Protein AF-A0A5K1BL87-F1 (afdb_monomer_lite)

Structure (mmCIF, N/CA/C/O backbone):
data_AF-A0A5K1BL87-F1
#
_entry.id   AF-A0A5K1BL87-F1
#
loop_
_atom_site.group_PDB
_atom_site.id
_atom_site.type_symbol
_atom_site.label_atom_id
_atom_site.label_alt_id
_atom_site.label_comp_id
_atom_site.label_asym_id
_atom_site.label_entity_id
_atom_site.label_seq_id
_atom_site.pdbx_PDB_ins_code
_atom_site.Cartn_x
_atom_site.Cartn_y
_atom_site.Cartn_z
_atom_site.occupancy
_atom_site.B_iso_or_equiv
_atom_site.auth_seq_id
_atom_site.auth_comp_id
_atom_site.auth_asym_id
_atom_site.auth_atom_id
_atom_site.pdbx_PDB_model_num
ATOM 1 N N . MET A 1 1 ? 7.354 -5.833 -19.715 1.00 47.81 1 MET A N 1
ATOM 2 C CA . MET A 1 1 ? 6.953 -4.534 -19.130 1.00 47.81 1 MET A CA 1
ATOM 3 C C . MET A 1 1 ? 6.153 -4.837 -17.869 1.00 47.81 1 MET A C 1
ATOM 5 O O . MET A 1 1 ? 5.125 -5.492 -17.980 1.00 47.81 1 MET A O 1
ATOM 9 N N . VAL A 1 2 ? 6.677 -4.510 -16.682 1.00 54.31 2 VAL A N 1
ATOM 10 C CA .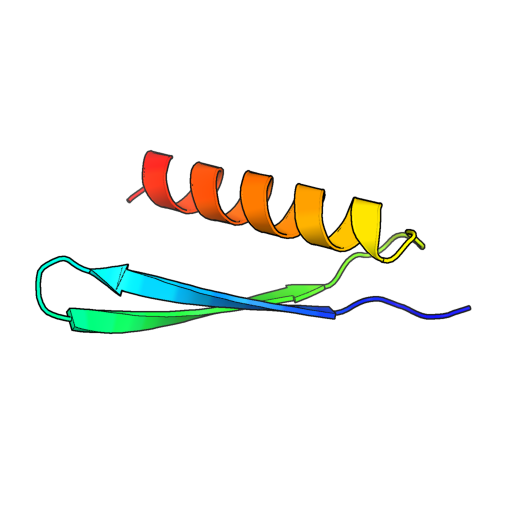 VAL A 1 2 ? 6.090 -4.920 -15.390 1.00 54.31 2 VAL A CA 1
ATOM 11 C C . VAL A 1 2 ? 5.206 -3.788 -14.876 1.00 54.31 2 VAL A C 1
ATOM 13 O O . VAL A 1 2 ? 5.684 -2.676 -14.675 1.00 54.31 2 VAL A O 1
ATOM 16 N N . ARG A 1 3 ? 3.910 -4.058 -14.695 1.00 61.12 3 ARG A N 1
ATOM 17 C CA . ARG A 1 3 ? 3.021 -3.166 -13.941 1.00 61.12 3 ARG A CA 1
ATOM 18 C C . ARG A 1 3 ? 3.298 -3.398 -12.460 1.00 61.12 3 ARG A C 1
ATOM 20 O O . ARG A 1 3 ? 3.221 -4.543 -12.021 1.00 61.12 3 ARG A O 1
ATOM 27 N N . ILE A 1 4 ? 3.623 -2.344 -11.719 1.00 76.31 4 ILE A N 1
ATOM 28 C CA . ILE A 1 4 ? 3.897 -2.443 -10.284 1.00 76.31 4 ILE A CA 1
ATOM 29 C C . ILE A 1 4 ? 2.596 -2.188 -9.519 1.00 76.31 4 ILE A C 1
ATOM 31 O O . ILE A 1 4 ? 1.902 -1.195 -9.750 1.00 76.31 4 ILE A O 1
ATOM 35 N N . GLY A 1 5 ? 2.248 -3.141 -8.658 1.00 81.44 5 GLY A N 1
ATOM 36 C CA . GLY A 1 5 ? 1.190 -3.008 -7.665 1.00 81.44 5 GLY A CA 1
ATOM 37 C C . GLY A 1 5 ? 1.813 -2.827 -6.290 1.00 81.44 5 GLY A C 1
ATOM 38 O O . GLY A 1 5 ? 2.862 -3.405 -6.014 1.00 81.44 5 GLY A O 1
ATOM 39 N N . ILE A 1 6 ? 1.176 -2.015 -5.456 1.00 84.31 6 ILE A N 1
ATOM 40 C CA . ILE A 1 6 ? 1.599 -1.739 -4.088 1.00 84.31 6 ILE A CA 1
ATOM 41 C C . ILE A 1 6 ? 0.427 -1.963 -3.150 1.00 84.31 6 ILE A C 1
ATOM 43 O O . ILE A 1 6 ? -0.703 -1.567 -3.438 1.00 84.31 6 ILE A O 1
ATOM 47 N N . GLU A 1 7 ? 0.726 -2.560 -2.006 1.00 85.69 7 GLU A N 1
ATOM 48 C CA . GLU A 1 7 ? -0.193 -2.669 -0.885 1.00 85.69 7 GLU A CA 1
ATOM 49 C C . GLU A 1 7 ? 0.289 -1.769 0.252 1.00 85.69 7 GLU A C 1
ATOM 51 O O . GLU A 1 7 ? 1.453 -1.803 0.649 1.00 85.69 7 GLU A O 1
ATOM 56 N N . ILE A 1 8 ? -0.618 -0.936 0.754 1.00 85.69 8 ILE A N 1
ATOM 57 C CA . ILE A 1 8 ? -0.406 -0.037 1.884 1.00 85.69 8 ILE A CA 1
ATOM 58 C C . ILE A 1 8 ? -1.342 -0.493 2.999 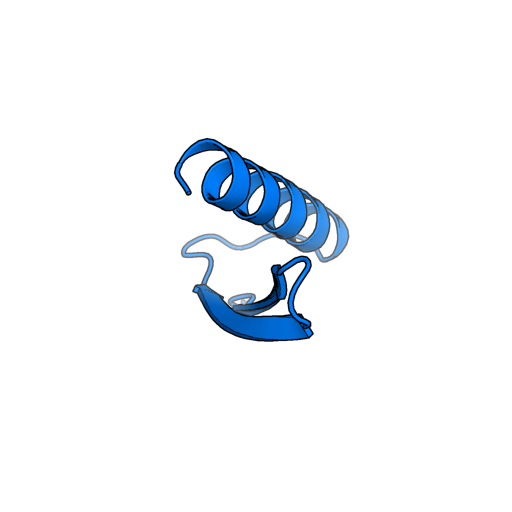1.00 85.69 8 ILE A C 1
ATOM 60 O O . ILE A 1 8 ? -2.542 -0.665 2.783 1.00 85.69 8 ILE A O 1
ATOM 64 N N . LEU A 1 9 ? -0.801 -0.657 4.203 1.00 88.38 9 LEU A N 1
ATOM 65 C CA . LEU A 1 9 ? -1.586 -0.914 5.404 1.00 88.38 9 LEU A CA 1
ATOM 66 C C . LEU A 1 9 ? -1.552 0.325 6.293 1.00 88.38 9 LEU A C 1
ATOM 68 O O . LEU A 1 9 ? -0.505 0.668 6.842 1.00 88.38 9 LEU A O 1
ATOM 72 N N . LEU A 1 10 ? -2.694 0.992 6.445 1.00 86.06 10 LEU A N 1
ATOM 73 C CA . LEU A 1 10 ? -2.829 2.090 7.396 1.00 86.06 10 LEU A CA 1
ATOM 74 C C . LEU A 1 10 ? -3.209 1.522 8.765 1.00 86.06 10 LEU A C 1
ATOM 76 O O . LEU A 1 10 ? -4.141 0.722 8.878 1.00 86.06 10 LEU A O 1
ATOM 80 N N . LEU A 1 11 ? -2.481 1.948 9.796 1.00 88.81 11 LEU A N 1
ATOM 81 C CA . LEU A 1 11 ? -2.734 1.587 11.187 1.00 88.81 11 LEU A CA 1
ATOM 82 C C . LEU A 1 11 ? -3.249 2.811 11.936 1.00 88.81 11 LEU A C 1
ATOM 84 O O . LEU A 1 11 ? -2.561 3.828 12.018 1.00 88.81 11 LEU A O 1
ATOM 88 N N . THR A 1 12 ? -4.449 2.716 12.504 1.00 84.50 12 THR A N 1
ATOM 89 C CA . THR A 1 12 ? -4.984 3.787 13.353 1.00 84.50 12 THR A CA 1
ATOM 90 C C . THR A 1 12 ? -4.359 3.733 14.750 1.00 84.50 12 THR A C 1
ATOM 92 O O . THR A 1 12 ? -3.820 2.710 15.178 1.00 84.50 12 THR A O 1
ATOM 95 N N . HIS A 1 13 ? -4.509 4.805 15.535 1.00 84.69 13 HIS A N 1
ATOM 96 C CA . HIS A 1 13 ? -4.136 4.797 16.958 1.00 84.69 13 HIS A CA 1
ATOM 97 C C . HIS A 1 13 ? -4.866 3.715 17.777 1.00 84.69 13 HIS A C 1
ATOM 99 O O . HIS A 1 13 ? -4.377 3.308 18.830 1.00 84.69 13 HIS A O 1
ATOM 105 N N . LYS A 1 14 ? -6.015 3.221 17.293 1.00 92.12 14 LYS A N 1
ATOM 106 C CA . LYS A 1 14 ? -6.772 2.113 17.895 1.00 92.12 14 LYS A CA 1
ATOM 107 C C . LYS A 1 14 ? -6.313 0.733 17.411 1.00 92.12 14 LYS A C 1
ATOM 109 O O . LYS A 1 14 ? -6.870 -0.268 17.847 1.00 92.12 14 LYS A O 1
ATOM 114 N N . LYS A 1 15 ? -5.263 0.682 16.580 1.00 87.44 15 LYS A N 1
ATOM 115 C CA . LYS A 1 15 ? -4.744 -0.513 15.895 1.00 87.44 15 LYS A CA 1
ATOM 116 C C . LYS A 1 15 ? -5.708 -1.103 14.864 1.00 87.44 15 LYS A C 1
ATOM 118 O O . LYS A 1 15 ? -5.546 -2.260 14.483 1.00 87.44 15 LYS A O 1
ATOM 123 N N . ASP A 1 16 ? -6.673 -0.316 14.389 1.00 91.00 16 ASP A N 1
ATOM 124 C CA . ASP A 1 16 ? -7.494 -0.735 13.258 1.00 91.00 16 ASP A CA 1
ATOM 125 C C . ASP A 1 16 ? -6.623 -0.768 12.001 1.00 91.00 16 ASP A C 1
ATOM 127 O O . ASP A 1 16 ? -5.791 0.119 11.784 1.00 91.00 16 ASP A O 1
ATOM 131 N N . MET A 1 17 ? -6.818 -1.806 11.194 1.00 91.56 17 MET A N 1
ATOM 132 C CA . MET A 1 17 ? -6.088 -2.049 9.957 1.00 91.56 17 MET A CA 1
ATOM 133 C C . MET A 1 17 ? -6.966 -1.679 8.770 1.00 91.56 17 MET A C 1
ATOM 135 O O . MET A 1 17 ? -8.019 -2.283 8.568 1.00 91.56 17 MET A O 1
ATOM 139 N N . ILE A 1 18 ? -6.523 -0.714 7.969 1.00 88.62 18 ILE A N 1
ATOM 140 C CA . ILE A 1 18 ? -7.220 -0.306 6.749 1.00 88.62 18 ILE A CA 1
ATOM 141 C C . ILE A 1 18 ? -6.321 -0.673 5.560 1.00 88.62 18 ILE A C 1
ATOM 143 O O . ILE A 1 18 ? -5.324 0.018 5.320 1.00 88.62 18 ILE A O 1
ATOM 147 N N . PRO A 1 19 ? -6.610 -1.780 4.849 1.00 88.88 19 PRO A N 1
ATOM 148 C CA . PRO A 1 19 ? -5.836 -2.180 3.683 1.00 88.88 19 PRO A CA 1
ATOM 149 C C . PRO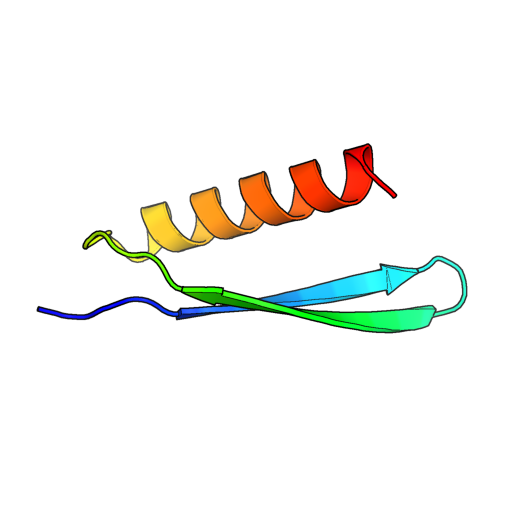 A 1 19 ? -6.182 -1.304 2.477 1.00 88.88 19 PRO A C 1
ATOM 151 O O . PRO A 1 19 ? -7.351 -1.017 2.212 1.00 88.88 19 PRO A O 1
ATOM 154 N N . TYR A 1 20 ? -5.161 -0.915 1.720 1.00 86.06 20 TYR A N 1
ATOM 155 C CA . TYR A 1 20 ? -5.304 -0.155 0.487 1.00 86.06 20 TYR A CA 1
ATOM 156 C C . TYR A 1 20 ? -4.385 -0.715 -0.597 1.00 86.06 20 TYR A C 1
ATOM 158 O O . TYR A 1 20 ? -3.188 -0.892 -0.381 1.00 86.06 20 TYR A O 1
ATOM 166 N N . SER A 1 21 ? -4.935 -0.957 -1.784 1.00 86.56 21 SER A N 1
ATOM 167 C CA . SER A 1 21 ? -4.168 -1.433 -2.934 1.00 86.56 21 SER A CA 1
ATOM 168 C C . SER A 1 21 ? -4.091 -0.339 -3.990 1.00 86.56 21 SER A C 1
ATOM 170 O O . SER A 1 21 ? -5.114 0.187 -4.430 1.00 86.56 21 SER A O 1
ATOM 172 N N . LEU A 1 22 ? -2.874 -0.025 -4.427 1.00 84.25 22 LEU A N 1
ATOM 173 C CA . LEU A 1 22 ? -2.599 0.922 -5.498 1.00 84.25 22 LEU A CA 1
ATOM 174 C C . LEU A 1 22 ? -1.959 0.189 -6.674 1.00 84.25 22 LEU A C 1
ATOM 176 O O . LEU A 1 22 ? -1.034 -0.605 -6.512 1.00 84.25 22 LEU A O 1
ATOM 180 N N . LYS A 1 23 ? -2.430 0.477 -7.885 1.00 86.88 23 LYS A N 1
ATOM 181 C CA . LYS A 1 23 ? -1.837 -0.040 -9.118 1.00 86.88 23 LYS A CA 1
ATOM 182 C C . LYS A 1 23 ? -1.389 1.129 -9.973 1.00 86.88 23 LYS A C 1
ATOM 184 O O . LYS A 1 23 ? -2.213 1.962 -10.339 1.00 86.88 23 LYS A O 1
ATOM 189 N N . PHE A 1 24 ? -0.109 1.168 -10.329 1.00 81.56 24 PHE A N 1
ATOM 190 C CA . PHE A 1 24 ? 0.374 2.188 -11.250 1.00 81.56 24 PHE A CA 1
ATOM 191 C C . PHE A 1 24 ? -0.005 1.839 -12.687 1.00 81.56 24 PHE A C 1
ATOM 193 O O . PHE A 1 24 ? 0.157 0.706 -13.154 1.00 81.56 24 PHE A O 1
ATOM 200 N N . GLU A 1 25 ? -0.512 2.838 -13.404 1.00 83.88 25 GLU A N 1
ATOM 201 C CA . GLU A 1 25 ? -0.801 2.727 -14.836 1.00 83.88 25 GLU A CA 1
ATOM 202 C C . GLU A 1 25 ? 0.438 2.969 -15.708 1.00 83.88 25 GLU A C 1
ATOM 204 O O . GLU A 1 25 ? 0.424 2.668 -16.900 1.00 83.88 25 GLU A O 1
ATOM 209 N N . PHE A 1 26 ? 1.529 3.441 -15.104 1.00 80.12 26 PHE A N 1
ATOM 210 C CA . PHE A 1 26 ? 2.816 3.666 -15.748 1.00 80.12 26 PHE A CA 1
ATOM 211 C C . PHE A 1 26 ? 3.865 2.646 -15.294 1.00 80.12 26 PHE A C 1
ATOM 213 O O . PHE A 1 26 ? 3.731 1.980 -14.268 1.00 80.12 26 PHE A O 1
ATOM 220 N N . THR A 1 27 ? 4.926 2.511 -16.090 1.00 83.81 27 THR A N 1
ATOM 221 C CA . THR A 1 27 ? 6.097 1.719 -15.695 1.00 83.81 27 THR A CA 1
ATOM 222 C C . THR A 1 27 ? 7.002 2.587 -14.839 1.00 83.81 27 THR A C 1
ATOM 224 O O . THR A 1 27 ? 7.324 3.706 -15.232 1.00 83.81 27 THR A O 1
ATOM 227 N N . CYS A 1 28 ? 7.438 2.074 -13.695 1.00 82.62 28 CYS A N 1
ATOM 228 C CA . CYS A 1 28 ? 8.367 2.770 -12.818 1.00 82.62 28 CYS A CA 1
ATOM 229 C C . CYS A 1 28 ? 9.441 1.820 -12.282 1.00 82.62 28 CYS A C 1
ATOM 231 O O . CYS A 1 28 ? 9.341 0.600 -12.422 1.00 82.62 28 CYS A O 1
ATOM 233 N N . THR A 1 29 ? 10.516 2.384 -11.734 1.00 88.25 29 THR A N 1
ATOM 234 C CA . THR A 1 29 ? 11.539 1.597 -11.031 1.00 88.25 29 THR A CA 1
ATOM 235 C C . THR A 1 29 ? 11.053 1.232 -9.629 1.00 88.25 29 THR A C 1
ATOM 237 O O . THR A 1 29 ? 10.112 1.847 -9.127 1.00 88.25 29 THR A O 1
ATOM 240 N N . HIS A 1 30 ? 11.721 0.278 -8.974 1.00 83.94 30 HIS A N 1
ATOM 241 C CA . HIS A 1 30 ? 11.411 -0.095 -7.591 1.00 83.94 30 HIS A CA 1
ATOM 242 C C . HIS A 1 30 ? 11.404 1.126 -6.659 1.00 83.94 30 HIS A C 1
ATOM 244 O O . HIS A 1 30 ? 10.390 1.410 -6.028 1.00 83.94 30 HIS A O 1
ATOM 250 N N . ASN A 1 31 ? 12.477 1.919 -6.679 1.00 88.94 31 ASN A N 1
ATOM 251 C CA . ASN A 1 31 ? 12.597 3.110 -5.837 1.00 88.94 31 ASN A CA 1
ATOM 252 C C . ASN A 1 31 ? 11.480 4.119 -6.132 1.00 88.94 31 ASN A C 1
ATOM 254 O O . ASN A 1 31 ? 10.865 4.651 -5.216 1.00 88.94 31 ASN A O 1
ATOM 258 N N . THR A 1 32 ? 11.174 4.365 -7.411 1.00 90.12 32 THR A N 1
ATOM 259 C CA . THR A 1 32 ? 10.054 5.244 -7.788 1.00 90.12 32 THR A CA 1
ATOM 260 C C . THR A 1 32 ? 8.733 4.732 -7.218 1.00 90.12 32 THR A C 1
ATOM 262 O O . THR A 1 32 ? 7.951 5.520 -6.702 1.00 90.12 32 THR A O 1
ATOM 265 N N . SER A 1 33 ? 8.495 3.421 -7.276 1.00 87.69 33 SER A N 1
ATOM 266 C CA . SER A 1 33 ? 7.274 2.820 -6.746 1.00 87.69 33 SER A CA 1
ATOM 267 C C . SER A 1 33 ? 7.154 2.988 -5.224 1.00 87.69 33 SER A C 1
ATOM 269 O O . SER A 1 33 ? 6.083 3.341 -4.740 1.00 87.69 33 SER A O 1
ATOM 271 N N . GLU A 1 34 ? 8.254 2.860 -4.475 1.00 89.12 34 GLU A N 1
ATOM 272 C CA . GLU A 1 34 ? 8.279 3.103 -3.024 1.00 89.12 34 GLU A CA 1
ATOM 273 C C . GLU A 1 34 ? 7.980 4.567 -2.671 1.00 89.12 34 GLU A C 1
ATOM 275 O O . GLU A 1 34 ? 7.195 4.840 -1.761 1.00 89.12 34 GLU A O 1
ATOM 280 N N . TYR A 1 35 ? 8.558 5.523 -3.408 1.00 91.69 35 TYR A N 1
ATOM 281 C CA . TYR A 1 35 ? 8.268 6.945 -3.195 1.00 91.69 35 TYR A CA 1
ATOM 282 C C . TYR A 1 35 ? 6.806 7.284 -3.488 1.00 91.69 35 TYR A C 1
ATOM 284 O O . TYR A 1 35 ? 6.174 8.007 -2.718 1.00 91.69 35 TYR A O 1
ATOM 292 N N . GLU A 1 36 ? 6.248 6.738 -4.566 1.00 89.88 36 GLU A N 1
ATOM 293 C CA . GLU A 1 36 ? 4.838 6.926 -4.902 1.00 89.88 36 GLU A CA 1
ATOM 294 C C . GLU A 1 36 ? 3.910 6.303 -3.846 1.00 89.88 36 GLU A C 1
ATOM 296 O O . GLU A 1 36 ? 2.920 6.924 -3.457 1.00 89.88 36 GLU A O 1
ATOM 301 N N . ALA A 1 37 ? 4.254 5.124 -3.309 1.00 87.88 37 ALA A N 1
ATOM 302 C CA . ALA A 1 37 ? 3.529 4.511 -2.193 1.00 87.88 37 ALA A CA 1
ATOM 303 C C . ALA A 1 37 ? 3.462 5.435 -0.978 1.00 87.88 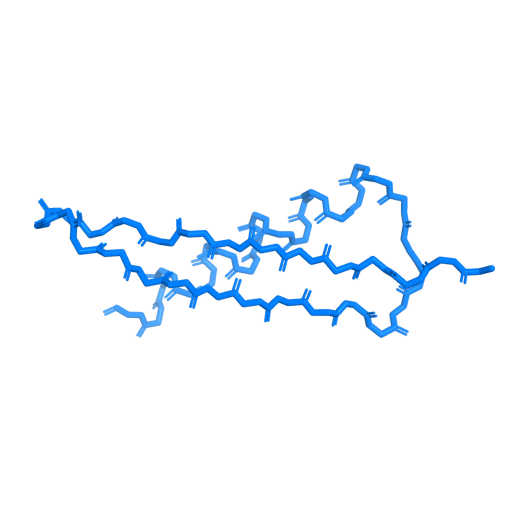37 ALA A C 1
ATOM 305 O O . ALA A 1 37 ? 2.393 5.637 -0.401 1.00 87.88 37 ALA A O 1
ATOM 306 N N . LEU A 1 38 ? 4.607 6.013 -0.605 1.00 89.62 38 LEU A N 1
ATOM 307 C CA . LEU A 1 38 ? 4.717 6.920 0.530 1.00 89.62 38 LEU A CA 1
ATOM 308 C C . LEU A 1 38 ? 3.891 8.190 0.307 1.00 89.62 38 LEU A C 1
ATOM 310 O O . LEU A 1 38 ? 3.121 8.579 1.182 1.00 89.62 38 LEU A O 1
ATOM 314 N N . ILE A 1 39 ? 4.010 8.821 -0.865 1.00 91.31 39 ILE A N 1
ATOM 315 C CA . ILE A 1 39 ? 3.243 10.028 -1.205 1.00 91.31 39 ILE A CA 1
ATOM 316 C C . ILE A 1 39 ? 1.742 9.738 -1.154 1.00 91.31 39 ILE A C 1
ATOM 318 O O . ILE A 1 39 ? 0.980 10.528 -0.595 1.00 91.31 39 ILE A O 1
ATOM 322 N N . HIS A 1 40 ? 1.304 8.610 -1.715 1.00 88.19 40 HIS A N 1
ATOM 323 C CA . HIS A 1 40 ? -0.107 8.230 -1.708 1.00 88.19 40 HIS A CA 1
ATOM 324 C C . HIS A 1 40 ? -0.604 7.923 -0.293 1.00 88.19 40 HIS A C 1
ATOM 326 O O . HIS A 1 40 ? -1.665 8.406 0.097 1.00 88.19 40 HIS A O 1
ATOM 332 N N . GLY A 1 41 ? 0.192 7.209 0.508 1.00 88.12 41 GLY A N 1
ATOM 333 C CA . GLY A 1 41 ? -0.064 6.972 1.930 1.00 88.12 41 GLY A CA 1
ATOM 334 C C . GLY A 1 41 ? -0.245 8.267 2.724 1.00 88.12 41 GLY A C 1
ATOM 335 O O . GLY A 1 41 ? -1.225 8.415 3.449 1.00 88.12 41 GLY A O 1
ATOM 336 N N . LEU A 1 42 ? 0.646 9.243 2.528 1.00 89.88 42 LEU A N 1
ATOM 337 C CA . LEU A 1 42 ? 0.563 10.558 3.172 1.00 89.88 42 LEU A CA 1
ATOM 338 C C . LEU A 1 4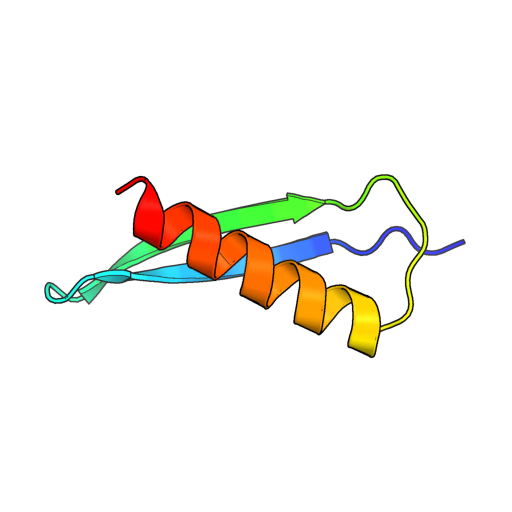2 ? -0.672 11.350 2.728 1.00 89.88 42 LEU A C 1
ATOM 340 O O . LEU A 1 42 ? -1.326 11.979 3.555 1.00 89.88 42 LEU A O 1
ATOM 344 N N . LYS A 1 43 ? -1.029 11.306 1.439 1.00 89.12 43 LYS A N 1
ATOM 345 C CA . LYS A 1 43 ? -2.258 11.942 0.940 1.00 89.12 43 LYS A CA 1
ATOM 346 C C . LYS A 1 43 ? -3.508 11.339 1.572 1.00 89.12 43 LYS A C 1
ATOM 348 O O . LYS A 1 43 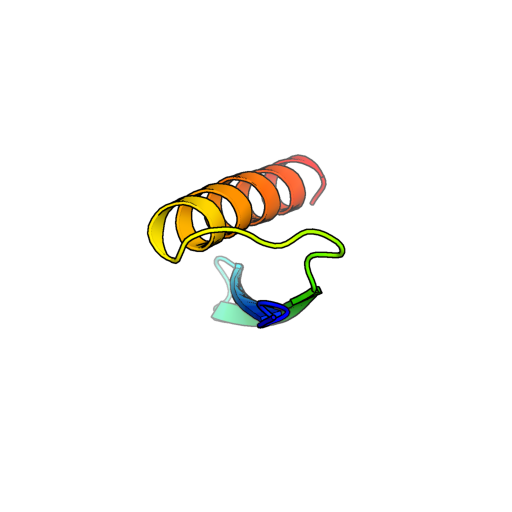? -4.416 12.090 1.906 1.00 89.12 43 LYS A O 1
ATOM 353 N N . MET A 1 44 ? -3.549 10.018 1.757 1.00 84.62 44 MET A N 1
ATOM 354 C CA . MET A 1 44 ? -4.667 9.365 2.442 1.00 84.62 44 MET A CA 1
ATOM 355 C C . MET A 1 44 ? -4.807 9.873 3.880 1.00 84.62 44 MET A C 1
ATOM 357 O O . MET A 1 44 ? -5.912 10.225 4.274 1.00 84.62 44 MET A O 1
ATOM 361 N N . LEU A 1 45 ? -3.692 10.016 4.607 1.00 82.06 45 LEU A N 1
ATOM 362 C CA . LEU A 1 45 ? -3.677 10.545 5.977 1.00 82.06 45 LEU A CA 1
ATOM 363 C C . LEU A 1 45 ? -4.116 12.012 6.092 1.00 82.06 45 LEU A C 1
ATOM 365 O O . LEU A 1 45 ? -4.582 12.414 7.148 1.00 82.06 45 LEU A O 1
ATOM 369 N N . LEU A 1 46 ? -3.940 12.822 5.046 1.00 77.44 46 LEU A N 1
ATOM 370 C CA . LEU A 1 46 ? -4.381 14.224 5.040 1.00 77.44 46 LEU A CA 1
ATOM 371 C C . LEU A 1 46 ? -5.882 14.383 4.753 1.00 77.44 46 LEU A C 1
ATOM 373 O O . LEU A 1 46 ? -6.421 15.472 4.940 1.00 77.44 46 LEU A O 1
ATOM 377 N N . ILE A 1 47 ? -6.533 13.335 4.244 1.00 64.88 47 ILE A N 1
ATOM 378 C CA . ILE A 1 47 ? -7.946 13.351 3.840 1.00 64.88 47 ILE A CA 1
ATOM 379 C C . ILE A 1 47 ? -8.838 12.654 4.888 1.00 64.88 47 ILE A C 1
ATOM 381 O O . ILE A 1 47 ? -10.028 12.961 4.961 1.00 64.88 47 ILE A O 1
ATOM 385 N N . THR A 1 48 ? -8.279 11.742 5.691 1.00 56.19 48 THR A N 1
ATOM 386 C CA . THR A 1 48 ? -8.926 11.087 6.851 1.00 56.19 48 THR A CA 1
ATOM 387 C C . THR A 1 48 ? -8.736 11.858 8.144 1.00 56.19 48 THR A C 1
ATOM 389 O O . THR A 1 48 ? -9.717 11.941 8.915 1.00 56.19 48 THR A O 1
#

Foldseek 3Di:
DDWDKDWDWDQDPVRDTDIDIDTDPDDDDPVVVVVVNVVVVVVVVVVD

pLDDT: mean 83.4, std 9.88, range [47.81, 92.12]

Secondary structure (DSSP, 8-state):
-PPPEEEEEEE-TT--EEEEEEE-SS---HHHHHHHHHHHHHHHHHH-

Radius of gyration: 11.93 Å; chains: 1; bounding box: 22×19×37 Å

Organism: NCBI:txid210225

Sequence (48 aa):
MVRIGIEILLLTHKKDMIPYSLKFEFTCTHNTSEYEALIHGLKMLLIT